Protein AF-A0A3P9JP65-F1 (afdb_monomer)

Structure (mmCIF, N/CA/C/O backbone):
data_AF-A0A3P9JP65-F1
#
_entry.id   AF-A0A3P9JP65-F1
#
loop_
_atom_site.group_PDB
_atom_site.id
_atom_site.type_symbol
_atom_site.label_atom_id
_atom_site.label_alt_id
_atom_site.label_comp_id
_atom_site.label_asym_id
_atom_site.label_entity_id
_atom_site.label_seq_id
_atom_site.pdbx_PDB_ins_code
_atom_site.Cartn_x
_atom_site.Cartn_y
_atom_site.Cartn_z
_atom_site.occupancy
_atom_site.B_iso_or_equiv
_atom_site.auth_seq_id
_atom_site.auth_comp_id
_atom_site.auth_asym_id
_atom_site.auth_atom_id
_atom_site.pdbx_PDB_model_num
ATOM 1 N N . ARG A 1 1 ? 36.326 -54.934 -27.371 1.00 38.97 1 ARG A N 1
ATOM 2 C CA . ARG A 1 1 ? 37.316 -55.258 -26.316 1.00 38.97 1 ARG A CA 1
ATOM 3 C C . ARG A 1 1 ? 37.134 -54.228 -25.213 1.00 38.97 1 ARG A C 1
ATOM 5 O O . ARG A 1 1 ? 37.548 -53.092 -25.373 1.00 38.97 1 ARG A O 1
ATOM 12 N N . THR A 1 2 ? 36.369 -54.598 -24.197 1.00 42.53 2 THR A N 1
ATOM 13 C CA . THR A 1 2 ? 36.054 -53.797 -23.012 1.00 42.53 2 THR A CA 1
ATOM 14 C C . THR A 1 2 ? 37.276 -53.750 -22.103 1.00 42.53 2 THR A C 1
ATOM 16 O O . THR A 1 2 ? 37.793 -54.800 -21.729 1.00 42.53 2 THR A O 1
ATOM 19 N N . THR A 1 3 ? 37.742 -52.560 -21.74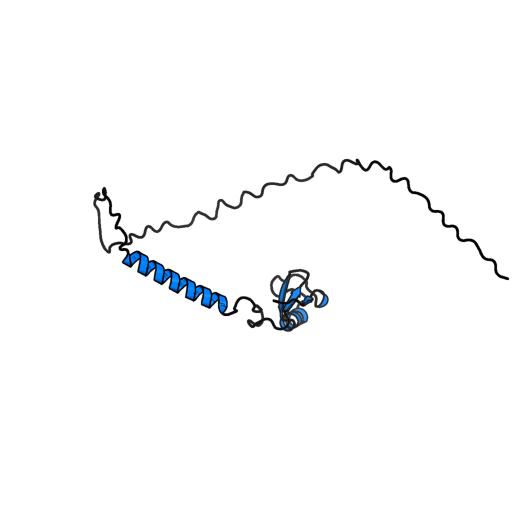4 1.00 43.41 3 THR A N 1
ATOM 20 C CA . THR A 1 3 ? 38.686 -52.385 -20.636 1.00 43.41 3 THR A CA 1
ATOM 21 C C . THR A 1 3 ? 38.039 -51.462 -19.623 1.00 43.41 3 THR A C 1
ATOM 23 O O . THR A 1 3 ? 38.105 -50.240 -19.743 1.00 43.41 3 THR A O 1
ATOM 26 N N . SER A 1 4 ? 37.358 -52.091 -18.668 1.00 50.97 4 SER A N 1
ATOM 27 C CA . SER A 1 4 ? 36.973 -51.519 -17.386 1.00 50.97 4 SER A CA 1
ATOM 28 C C . SER A 1 4 ? 38.206 -50.882 -16.752 1.00 50.97 4 SER A C 1
ATOM 30 O O . SER A 1 4 ? 39.239 -51.543 -16.643 1.00 50.97 4 SER A O 1
ATOM 32 N N . LYS A 1 5 ? 38.126 -49.604 -16.376 1.00 53.69 5 LYS A N 1
ATOM 33 C CA . LYS A 1 5 ? 39.171 -48.955 -15.586 1.00 53.69 5 LYS A CA 1
ATOM 34 C C . LYS A 1 5 ? 38.553 -48.484 -14.283 1.00 53.69 5 LYS A C 1
ATOM 36 O O . LYS A 1 5 ? 37.507 -47.845 -14.275 1.00 53.69 5 LYS A O 1
ATOM 41 N N . GLU A 1 6 ? 39.181 -48.954 -13.224 1.00 56.81 6 GLU A N 1
ATOM 42 C CA . GLU A 1 6 ? 38.676 -49.057 -11.870 1.00 56.81 6 GLU A CA 1
ATOM 43 C C . GLU A 1 6 ? 38.409 -47.689 -11.239 1.00 56.81 6 GLU A C 1
ATOM 45 O O . GLU A 1 6 ? 39.151 -46.723 -11.422 1.00 56.81 6 GLU A O 1
ATOM 50 N N . PHE A 1 7 ? 37.310 -47.659 -10.495 1.00 49.09 7 PHE A N 1
ATOM 51 C CA . PHE A 1 7 ? 36.869 -46.605 -9.601 1.00 49.09 7 PHE A CA 1
ATOM 52 C C . PHE A 1 7 ? 37.895 -46.463 -8.465 1.00 49.09 7 PHE A C 1
ATOM 54 O O . PHE A 1 7 ? 38.133 -47.415 -7.726 1.00 49.09 7 PHE A O 1
ATOM 61 N N . ARG A 1 8 ? 38.552 -45.304 -8.365 1.00 55.56 8 ARG A N 1
ATOM 62 C CA . ARG A 1 8 ? 39.432 -44.958 -7.241 1.00 55.56 8 ARG A CA 1
ATOM 63 C C . ARG A 1 8 ? 38.718 -43.888 -6.420 1.00 55.56 8 ARG A C 1
ATOM 65 O O . ARG A 1 8 ? 38.926 -42.708 -6.680 1.00 55.56 8 ARG A O 1
ATOM 72 N N . ASP A 1 9 ? 37.876 -44.310 -5.482 1.00 53.94 9 ASP A N 1
ATOM 73 C CA . ASP A 1 9 ? 37.506 -43.462 -4.348 1.00 53.94 9 ASP A CA 1
ATOM 74 C C . ASP A 1 9 ? 38.695 -43.473 -3.391 1.00 53.94 9 ASP A C 1
ATOM 76 O O . ASP A 1 9 ? 39.073 -44.507 -2.839 1.00 53.94 9 ASP A O 1
ATOM 80 N N . SER A 1 10 ? 39.359 -42.331 -3.280 1.00 59.56 10 SER A N 1
ATOM 81 C CA . SER A 1 10 ? 40.297 -42.067 -2.200 1.00 59.56 10 SER A CA 1
ATOM 82 C C . SER A 1 10 ? 39.614 -41.083 -1.264 1.00 59.56 10 SER A C 1
ATOM 84 O O . SER A 1 10 ? 39.751 -39.873 -1.450 1.00 59.56 10 SER A O 1
ATOM 86 N N . ASP A 1 11 ? 38.855 -41.617 -0.309 1.00 63.91 11 ASP A N 1
ATOM 87 C CA . ASP A 1 11 ? 38.360 -40.875 0.847 1.00 63.91 11 ASP A CA 1
ATOM 88 C C . ASP A 1 11 ? 39.575 -40.475 1.689 1.00 63.91 11 ASP A C 1
ATOM 90 O O . ASP A 1 11 ? 40.177 -41.289 2.389 1.00 63.91 11 ASP A O 1
ATOM 94 N N . VAL A 1 12 ? 40.022 -39.232 1.517 1.00 68.94 12 VAL A N 1
ATOM 95 C CA . VAL A 1 12 ? 41.057 -38.634 2.357 1.00 68.94 12 VAL A CA 1
ATOM 96 C C . VAL A 1 12 ? 40.336 -38.041 3.559 1.00 68.94 12 VAL A C 1
ATOM 98 O O . VAL A 1 12 ? 39.684 -37.005 3.428 1.00 68.94 12 VAL A O 1
ATOM 101 N N . ASP A 1 13 ? 40.434 -38.706 4.707 1.00 70.44 13 ASP A N 1
ATOM 102 C CA . ASP A 1 13 ? 40.001 -38.149 5.985 1.00 70.44 13 ASP A CA 1
ATOM 103 C C . ASP A 1 13 ? 40.779 -36.844 6.229 1.00 70.44 13 ASP A C 1
ATOM 105 O O . ASP A 1 13 ? 42.010 -36.829 6.294 1.00 70.44 13 ASP A O 1
ATOM 109 N N . LEU A 1 14 ? 40.068 -35.716 6.269 1.00 66.50 14 LEU A N 1
ATOM 110 C CA . LEU A 1 14 ? 40.649 -34.433 6.648 1.00 66.50 14 LEU A CA 1
ATOM 111 C C . LEU A 1 14 ? 40.648 -34.375 8.175 1.00 66.50 14 LEU A C 1
ATOM 113 O O . LEU A 1 14 ? 39.579 -34.280 8.774 1.00 66.50 14 LEU A O 1
ATOM 117 N N . ASP A 1 15 ? 41.825 -34.424 8.794 1.00 66.12 15 ASP A N 1
ATOM 118 C CA . ASP A 1 15 ? 41.980 -34.217 10.236 1.00 66.12 15 ASP A CA 1
ATOM 119 C C . ASP A 1 15 ? 41.573 -32.772 10.593 1.00 66.12 15 ASP A C 1
ATOM 121 O O . ASP A 1 15 ? 42.368 -31.833 10.498 1.00 66.12 15 ASP A O 1
ATOM 125 N N . VAL A 1 16 ? 40.306 -32.574 10.977 1.00 66.56 16 VAL A N 1
ATOM 126 C CA . VAL A 1 16 ? 39.761 -31.301 11.488 1.00 66.56 16 VAL A CA 1
ATOM 127 C C . VAL A 1 16 ? 39.971 -31.233 13.002 1.00 66.56 16 VAL A C 1
ATOM 129 O O . VAL A 1 16 ? 39.041 -31.025 13.771 1.00 66.56 16 VAL A O 1
ATOM 132 N N . ASP A 1 17 ? 41.224 -31.381 13.425 1.00 66.38 17 ASP A N 1
ATOM 133 C CA . ASP A 1 17 ? 41.659 -31.034 14.784 1.00 66.38 17 ASP A CA 1
ATOM 134 C C . ASP A 1 17 ? 42.406 -29.688 14.768 1.00 66.38 17 ASP A C 1
ATOM 136 O O . ASP A 1 17 ? 43.319 -29.424 15.554 1.00 66.38 17 ASP A O 1
ATOM 140 N N . GLY A 1 18 ? 42.036 -28.821 13.820 1.00 62.38 18 GLY A N 1
ATOM 141 C CA . GLY A 1 18 ? 42.444 -27.426 13.809 1.00 62.38 18 GLY A CA 1
ATOM 142 C C . GLY A 1 18 ? 41.762 -26.712 14.965 1.00 62.38 18 GLY A C 1
ATOM 143 O O . GLY A 1 18 ? 40.574 -26.431 14.900 1.00 62.38 18 GLY A O 1
ATOM 144 N N . ASP A 1 19 ? 42.516 -26.463 16.030 1.00 67.69 19 ASP A N 1
ATOM 145 C CA . ASP A 1 19 ? 42.134 -25.619 17.158 1.00 67.69 19 ASP A CA 1
ATOM 146 C C . ASP A 1 19 ? 41.587 -24.264 16.666 1.00 67.69 19 ASP A C 1
ATOM 148 O O . ASP A 1 19 ? 42.338 -23.334 16.363 1.00 67.69 19 ASP A O 1
ATOM 152 N N . ASP A 1 20 ? 40.258 -24.162 16.587 1.00 65.94 20 ASP A N 1
ATOM 153 C CA . ASP A 1 20 ? 39.504 -22.974 16.168 1.00 65.94 20 ASP A CA 1
ATOM 154 C C . ASP A 1 20 ? 39.540 -21.840 17.217 1.00 65.94 20 ASP A C 1
ATOM 156 O O . ASP A 1 20 ? 38.768 -20.879 17.143 1.00 65.94 20 ASP A O 1
ATOM 160 N N . THR A 1 21 ? 40.459 -21.886 18.188 1.00 66.94 21 THR A N 1
ATOM 161 C CA . THR A 1 21 ? 40.687 -20.805 19.163 1.00 66.94 21 THR A CA 1
ATOM 162 C C . THR A 1 21 ? 41.495 -19.653 18.551 1.00 66.94 21 THR A C 1
ATOM 164 O O . THR A 1 21 ? 42.414 -19.101 19.159 1.00 66.94 21 THR A O 1
ATOM 167 N N . LEU A 1 22 ? 41.160 -19.238 17.328 1.00 63.59 22 LEU A N 1
ATOM 168 C CA . LEU A 1 22 ? 41.633 -17.959 16.815 1.00 63.59 22 LEU A CA 1
ATOM 169 C C . LEU A 1 22 ? 40.807 -16.848 17.468 1.00 63.59 22 LEU A C 1
ATOM 171 O O . LEU A 1 22 ? 39.611 -16.693 17.223 1.00 63.59 22 LEU A O 1
ATOM 175 N N . GLU A 1 23 ? 41.466 -16.074 18.330 1.00 69.69 23 GLU A N 1
ATOM 176 C CA . GLU A 1 23 ? 40.925 -14.870 18.954 1.00 69.69 23 GLU A CA 1
ATOM 177 C C . GLU A 1 23 ? 40.524 -13.869 17.859 1.00 69.69 23 GLU A C 1
ATOM 179 O O . GLU A 1 23 ? 41.352 -13.145 17.297 1.00 69.69 23 GLU A O 1
ATOM 184 N N . TYR A 1 24 ? 39.236 -13.851 17.507 1.00 68.31 24 TYR A N 1
ATOM 185 C CA . TYR A 1 24 ? 38.706 -12.877 16.562 1.00 68.31 24 TYR A CA 1
ATOM 186 C C . TYR A 1 24 ? 38.909 -11.464 17.119 1.00 68.31 24 TYR A C 1
ATOM 188 O O . TYR A 1 24 ? 38.658 -11.193 18.292 1.00 68.31 24 TYR A O 1
ATOM 196 N N . GLY A 1 25 ? 39.408 -10.579 16.252 1.00 73.50 25 GLY A N 1
ATOM 197 C CA . GLY A 1 25 ? 39.955 -9.272 16.604 1.00 73.50 25 GLY A CA 1
ATOM 198 C C . GLY A 1 25 ? 39.080 -8.395 17.506 1.00 73.50 25 GLY A C 1
ATOM 199 O O . GLY A 1 25 ? 37.864 -8.538 17.609 1.00 73.50 25 GLY A O 1
ATOM 200 N N . LYS A 1 26 ? 39.737 -7.429 18.155 1.00 73.75 26 LYS A N 1
ATOM 201 C CA . LYS A 1 26 ? 39.123 -6.546 19.155 1.00 73.75 26 LYS A CA 1
ATOM 202 C C . LYS A 1 26 ? 37.882 -5.838 18.606 1.00 73.75 26 LYS A C 1
ATOM 204 O O . LYS A 1 26 ? 37.898 -5.312 17.495 1.00 73.75 26 LYS A O 1
ATOM 209 N N . VAL A 1 27 ? 36.846 -5.760 19.442 1.00 74.50 27 VAL A N 1
ATOM 210 C CA . VAL A 1 27 ? 35.601 -5.026 19.177 1.00 74.50 27 VAL A CA 1
ATOM 211 C C . VAL A 1 27 ? 35.930 -3.601 18.722 1.00 74.50 27 VAL A C 1
ATOM 213 O O . VAL A 1 27 ? 36.451 -2.798 19.494 1.00 74.50 27 VAL A O 1
ATOM 216 N N . GLN A 1 28 ? 35.638 -3.283 17.460 1.00 68.94 28 GLN A N 1
ATOM 217 C CA . GLN A 1 28 ? 36.018 -1.997 16.861 1.00 68.94 28 GLN A CA 1
ATOM 218 C C . GLN A 1 28 ? 35.094 -0.835 17.257 1.00 68.94 28 GLN A C 1
ATOM 220 O O . GLN A 1 28 ? 35.458 0.319 17.043 1.00 68.94 28 GLN A O 1
ATOM 225 N N . TYR A 1 29 ? 33.932 -1.103 17.865 1.00 56.53 29 TYR A N 1
ATOM 226 C CA . TYR A 1 29 ? 32.967 -0.062 18.224 1.00 56.53 29 TYR A CA 1
ATOM 227 C C . TYR A 1 29 ? 32.265 -0.375 19.553 1.00 56.53 29 TYR A C 1
ATOM 229 O O . TYR A 1 29 ? 31.577 -1.392 19.651 1.00 56.53 29 TYR A O 1
ATOM 237 N N . PRO A 1 30 ? 32.376 0.491 20.576 1.00 61.25 30 PRO A N 1
ATOM 238 C CA . PRO A 1 30 ? 31.518 0.410 21.750 1.00 61.25 30 PRO A CA 1
ATOM 239 C C . PRO A 1 30 ? 30.067 0.669 21.333 1.00 61.25 30 PRO A C 1
ATOM 241 O O . PRO A 1 30 ? 29.791 1.640 20.622 1.00 61.25 30 PRO A O 1
ATOM 244 N N . LEU A 1 31 ? 29.131 -0.164 21.797 1.00 61.59 31 LEU A N 1
ATOM 245 C CA . LEU A 1 31 ? 27.700 0.127 21.715 1.00 61.59 31 LEU A CA 1
ATOM 246 C C . LEU A 1 31 ? 27.422 1.391 22.540 1.00 61.59 31 LEU A C 1
ATOM 248 O O . LEU A 1 31 ? 27.232 1.335 23.750 1.00 61.59 31 LEU A O 1
ATOM 252 N N . GLN A 1 32 ? 27.445 2.552 21.887 1.00 57.34 32 GLN A N 1
ATOM 253 C CA . GLN A 1 32 ? 27.012 3.800 22.495 1.00 57.34 32 GLN A CA 1
ATOM 254 C C . GLN A 1 32 ? 25.503 3.727 22.722 1.00 57.34 32 GLN A C 1
ATOM 256 O O . GLN A 1 32 ? 24.708 3.756 21.779 1.00 57.34 32 GLN A O 1
ATOM 261 N N . GLU A 1 33 ? 25.129 3.630 23.994 1.00 54.78 33 GLU A N 1
ATOM 262 C CA . GLU A 1 33 ? 23.771 3.780 24.497 1.00 54.78 33 GLU A CA 1
ATOM 263 C C . GLU A 1 33 ? 23.108 5.010 23.859 1.00 54.78 33 GLU A C 1
ATOM 265 O O . GLU A 1 33 ? 23.433 6.163 24.158 1.00 54.78 33 GLU A O 1
ATOM 270 N N . LYS A 1 34 ? 22.139 4.787 22.967 1.00 45.62 34 LYS A N 1
ATOM 271 C CA . LYS A 1 34 ? 21.280 5.852 22.436 1.00 45.62 34 LYS A CA 1
ATOM 272 C C . LYS A 1 34 ? 20.246 6.269 23.488 1.00 45.62 34 LYS A C 1
ATOM 274 O O . LYS A 1 34 ? 19.050 6.163 23.266 1.00 45.62 34 LYS A O 1
ATOM 279 N N . HIS A 1 35 ? 20.702 6.798 24.620 1.00 53.75 35 HIS A N 1
ATOM 280 C CA . HIS A 1 35 ? 19.870 7.475 25.620 1.00 53.75 35 HIS A CA 1
ATOM 281 C C . HIS A 1 35 ? 20.203 8.973 25.658 1.00 53.75 35 HIS A C 1
ATOM 283 O O . HIS A 1 35 ? 20.583 9.542 26.678 1.00 53.75 35 HIS A O 1
ATOM 289 N N . LYS A 1 36 ? 20.069 9.662 24.516 1.00 49.19 36 LYS A N 1
ATOM 290 C CA . LYS A 1 36 ? 20.170 11.135 24.485 1.00 49.19 36 LYS A CA 1
ATOM 291 C C . LYS A 1 36 ? 19.225 11.818 23.499 1.00 49.19 36 LYS A C 1
ATOM 293 O O . LYS A 1 36 ? 19.519 12.905 23.010 1.00 49.19 36 LYS A O 1
ATOM 298 N N . GLN A 1 37 ? 18.059 11.224 23.246 1.00 48.09 37 GLN A N 1
ATOM 299 C CA . GLN A 1 37 ? 17.013 11.861 22.443 1.00 48.09 37 GLN A CA 1
ATOM 300 C C . GLN A 1 37 ? 15.622 11.758 23.079 1.00 48.09 37 GLN A C 1
ATOM 302 O O . GLN A 1 37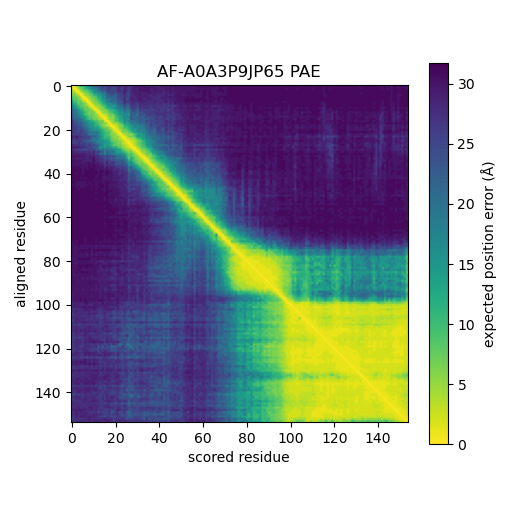 ? 14.628 11.609 22.389 1.00 48.09 37 GLN A O 1
ATOM 307 N N . GLU A 1 38 ? 15.530 11.904 24.404 1.00 48.97 38 GLU A N 1
ATOM 308 C CA . GLU A 1 38 ? 14.227 12.006 25.085 1.00 48.97 38 GLU A CA 1
ATOM 309 C C . GLU A 1 38 ? 14.200 13.062 26.205 1.00 48.97 38 GLU A C 1
ATOM 311 O O . GLU A 1 38 ? 13.535 12.923 27.224 1.00 48.97 38 GLU A O 1
ATOM 316 N N . LYS A 1 39 ? 14.937 14.169 26.035 1.00 45.09 39 LYS A N 1
ATOM 317 C CA . LYS A 1 39 ? 14.883 15.315 26.971 1.00 45.09 39 LYS A CA 1
ATOM 318 C C . LYS A 1 39 ? 14.621 16.684 26.329 1.00 45.09 39 LYS A C 1
ATOM 320 O O . LYS A 1 39 ? 14.793 17.700 26.988 1.00 45.09 39 LYS A O 1
ATOM 325 N N . ARG A 1 40 ? 14.157 16.752 25.072 1.00 45.50 40 ARG A N 1
ATOM 326 C CA . ARG A 1 40 ? 13.816 18.036 24.403 1.00 45.50 40 ARG A CA 1
ATOM 327 C C . ARG A 1 40 ? 12.499 18.042 23.606 1.00 45.50 40 ARG A C 1
ATOM 329 O O . ARG A 1 40 ? 12.341 18.844 22.695 1.00 45.50 40 ARG A O 1
ATOM 336 N N . ARG A 1 41 ? 11.524 17.196 23.964 1.00 48.47 41 ARG A N 1
ATOM 337 C CA . ARG A 1 41 ? 10.113 17.324 23.514 1.00 48.47 41 ARG A CA 1
ATOM 338 C C . ARG A 1 41 ? 9.109 17.369 24.676 1.00 48.47 41 ARG A C 1
ATOM 340 O O . ARG A 1 41 ? 7.960 16.984 24.521 1.00 48.47 41 ARG A O 1
ATOM 347 N N . LYS A 1 42 ? 9.531 17.861 25.846 1.00 52.31 42 LYS A N 1
ATOM 348 C CA . LYS A 1 42 ? 8.638 18.193 26.975 1.00 52.31 42 LYS A CA 1
ATOM 349 C C . LYS A 1 42 ? 8.861 19.623 27.464 1.00 52.31 42 LYS A C 1
ATOM 351 O O . LYS A 1 42 ? 8.958 19.882 28.654 1.00 52.31 42 LYS A O 1
ATOM 356 N N . GLN A 1 43 ? 8.975 20.556 26.527 1.00 54.47 43 GLN A N 1
ATOM 357 C CA . GLN A 1 43 ? 9.037 21.978 26.844 1.00 54.47 43 GLN A CA 1
ATOM 358 C C . GLN A 1 43 ? 8.244 22.753 25.794 1.00 54.47 43 GLN A C 1
ATOM 360 O O . GLN A 1 43 ? 8.803 23.460 24.970 1.00 54.47 43 GLN A O 1
ATOM 365 N N . ASN A 1 44 ? 6.941 22.467 25.748 1.00 49.66 44 ASN A N 1
ATOM 366 C CA . ASN A 1 44 ? 5.901 23.394 25.292 1.00 49.66 44 ASN A CA 1
ATOM 367 C C . ASN A 1 44 ? 4.504 22.806 25.539 1.00 49.66 44 ASN A C 1
ATOM 369 O O . ASN A 1 44 ? 3.666 22.743 24.647 1.00 49.66 44 ASN A O 1
ATOM 373 N N . MET A 1 45 ? 4.240 22.375 26.774 1.00 39.50 45 MET A N 1
ATOM 374 C CA . MET A 1 45 ? 2.866 22.414 27.259 1.00 39.50 45 MET A CA 1
ATOM 375 C C . MET A 1 45 ? 2.780 23.654 28.133 1.00 39.50 45 MET A C 1
ATOM 377 O O . MET A 1 45 ? 3.225 23.660 29.276 1.00 39.50 45 MET A O 1
ATOM 381 N N . VAL A 1 46 ? 2.311 24.739 27.527 1.00 52.34 46 VAL A N 1
ATOM 382 C CA . VAL A 1 46 ? 1.839 25.916 28.251 1.00 52.34 46 VAL A CA 1
ATOM 383 C C . VAL A 1 46 ? 0.802 25.411 29.251 1.00 52.34 46 VAL A C 1
ATOM 385 O O . VAL A 1 46 ? -0.233 24.881 28.850 1.00 52.34 46 VAL A O 1
ATOM 388 N N . SER A 1 47 ? 1.107 25.504 30.543 1.00 48.25 47 SER A N 1
ATOM 389 C CA . SER A 1 47 ? 0.139 25.240 31.603 1.00 48.25 47 SER A CA 1
ATOM 390 C C . SER A 1 47 ? -0.950 26.301 31.512 1.00 48.25 47 SER A C 1
ATOM 392 O O . SER A 1 47 ? -0.800 27.410 32.018 1.00 48.25 47 SER A O 1
ATOM 394 N N . PHE A 1 48 ? -2.039 25.977 30.824 1.00 43.62 48 PHE A N 1
ATOM 395 C CA . PHE A 1 48 ? -3.254 26.769 30.874 1.00 43.62 48 PHE A CA 1
ATOM 396 C C . PHE A 1 48 ? -3.970 26.397 32.172 1.00 43.62 48 PHE A C 1
ATOM 398 O O . PHE A 1 48 ? -4.678 25.395 32.244 1.00 43.62 48 PHE A O 1
ATOM 405 N N . ASN A 1 49 ? -3.752 27.179 33.228 1.00 50.66 49 ASN A N 1
ATOM 406 C CA . ASN A 1 49 ? -4.603 27.095 34.408 1.00 50.66 49 ASN A CA 1
ATOM 407 C C . ASN A 1 49 ? -5.953 27.721 34.043 1.00 50.66 49 ASN A C 1
ATOM 409 O O . ASN A 1 49 ? -6.131 28.935 34.121 1.00 50.66 49 ASN A O 1
ATOM 413 N N . VAL A 1 50 ? -6.892 26.890 33.592 1.00 50.75 50 VAL A N 1
ATOM 414 C CA . VAL A 1 50 ? -8.295 27.281 33.453 1.00 50.75 50 VAL A CA 1
ATOM 415 C C . VAL A 1 50 ? -8.928 27.252 34.840 1.00 50.75 50 VAL A C 1
ATOM 417 O O . VAL A 1 50 ? -9.055 26.197 35.457 1.00 50.75 50 VAL A O 1
ATOM 420 N N . CYS A 1 51 ? -9.344 28.420 35.325 1.00 44.31 51 CYS A N 1
ATOM 421 C CA . CYS A 1 51 ? -10.271 28.521 36.444 1.00 44.31 51 CYS A CA 1
ATOM 422 C C . CYS A 1 51 ? -11.639 28.030 35.955 1.00 44.31 51 CYS A C 1
ATOM 424 O O . CYS A 1 51 ? -12.318 28.728 35.203 1.00 44.31 51 CYS A O 1
ATOM 426 N N . LEU A 1 52 ? -12.021 26.805 36.315 1.00 59.00 52 LEU A N 1
ATOM 427 C CA . LEU A 1 52 ? -13.207 26.157 35.745 1.00 59.00 52 LEU A CA 1
ATOM 428 C C . LEU A 1 52 ? -14.529 26.635 36.373 1.00 59.00 52 LEU A C 1
ATOM 430 O O . LEU A 1 52 ? -15.582 26.097 36.048 1.00 59.00 52 LEU A O 1
ATOM 434 N N . THR A 1 53 ? -14.498 27.613 37.285 1.00 57.62 53 THR A N 1
ATOM 435 C CA . THR A 1 53 ? -15.657 27.896 38.141 1.00 57.62 53 THR A CA 1
ATOM 436 C C . THR A 1 53 ? -15.866 29.370 38.506 1.00 57.62 53 THR A C 1
ATOM 438 O O . THR A 1 53 ? -16.188 29.611 39.659 1.00 57.62 53 THR A O 1
ATOM 441 N N . HIS A 1 54 ? -15.721 30.357 37.605 1.00 43.69 54 HIS A N 1
ATOM 442 C CA . HIS A 1 54 ? -16.640 31.529 37.520 1.00 43.69 54 HIS A CA 1
ATOM 443 C C . HIS A 1 54 ? -16.103 32.729 36.713 1.00 43.69 54 HIS A C 1
ATOM 445 O O . HIS A 1 54 ? -14.909 33.008 36.649 1.00 43.69 54 HIS A O 1
ATOM 451 N N . THR A 1 55 ? -17.059 33.485 36.167 1.00 54.84 55 THR A N 1
ATOM 452 C CA . THR A 1 55 ? -16.956 34.652 35.276 1.00 54.84 55 THR A CA 1
ATOM 453 C C . THR A 1 55 ? -16.475 35.965 35.916 1.00 54.84 55 THR A C 1
ATOM 455 O O . THR A 1 55 ? -16.361 36.952 35.200 1.00 54.84 55 THR A O 1
ATOM 458 N N . ALA A 1 56 ? -16.169 36.023 37.216 1.00 45.78 56 ALA A N 1
ATOM 459 C CA . ALA A 1 56 ? -15.459 37.153 37.830 1.00 45.78 56 ALA A CA 1
ATOM 460 C C . ALA A 1 56 ? -15.027 36.812 39.263 1.00 45.78 56 ALA A C 1
ATOM 462 O O . ALA A 1 56 ? -15.875 36.506 40.096 1.00 45.78 56 ALA A O 1
ATOM 463 N N . CYS A 1 57 ? -13.737 36.933 39.581 1.00 42.56 57 CYS A N 1
ATOM 464 C CA . CYS A 1 57 ? -13.309 37.225 40.949 1.00 42.56 57 CYS A CA 1
ATOM 465 C C . CYS A 1 57 ? -11.932 37.899 40.917 1.00 42.56 57 CYS A C 1
ATOM 467 O O . CYS A 1 57 ? -10.910 37.259 40.674 1.00 42.56 57 CYS A O 1
ATOM 469 N N . PHE A 1 58 ? -11.928 39.218 41.099 1.00 43.88 58 PHE A N 1
ATOM 470 C CA . PHE A 1 58 ? -10.725 40.006 41.339 1.00 43.88 58 PHE A CA 1
ATOM 471 C C . PHE A 1 58 ? -10.424 39.961 42.841 1.00 43.88 58 PHE A C 1
ATOM 473 O O . PHE A 1 58 ? -11.243 40.413 43.632 1.00 43.88 58 PHE A O 1
ATOM 480 N N . SER A 1 59 ? -9.239 39.441 43.177 1.00 53.34 59 SER A N 1
ATOM 481 C CA . SER A 1 59 ? -8.472 39.678 44.410 1.00 53.34 59 SER A CA 1
ATOM 482 C C . SER A 1 59 ? -9.155 39.366 45.752 1.00 53.34 59 SER A C 1
ATOM 484 O O . SER A 1 59 ? -10.003 40.134 46.179 1.00 53.34 59 SER A O 1
ATOM 486 N N . LEU A 1 60 ? -8.682 38.344 46.486 1.00 38.38 60 LEU A N 1
ATOM 487 C CA . LEU A 1 60 ? -8.330 38.403 47.929 1.00 38.38 60 LEU A CA 1
ATOM 488 C C . LEU A 1 60 ? -7.921 37.010 48.479 1.00 38.38 60 LEU A C 1
ATOM 490 O O . LEU A 1 60 ? -8.308 35.982 47.921 1.00 38.38 60 LEU A O 1
ATOM 494 N N . PRO A 1 61 ? -7.122 36.955 49.566 1.00 52.53 61 PRO A N 1
ATOM 495 C CA . PRO A 1 61 ? -6.477 35.749 50.072 1.00 52.53 61 PRO A CA 1
ATOM 496 C C . PRO A 1 61 ? -7.392 35.009 51.059 1.00 52.53 61 PRO A C 1
ATOM 498 O O . PRO A 1 61 ? -7.184 35.055 52.266 1.00 52.53 61 PRO A O 1
ATOM 501 N N . VAL A 1 62 ? -8.424 34.325 50.565 1.00 48.12 62 VAL A N 1
ATOM 502 C CA . VAL A 1 62 ? -9.233 33.386 51.365 1.00 48.12 62 VAL A CA 1
ATOM 503 C C . VAL A 1 62 ? -9.532 32.160 50.516 1.00 48.12 62 VAL A C 1
ATOM 505 O O . VAL A 1 62 ? -10.537 32.074 49.823 1.00 48.12 62 VAL A O 1
ATOM 508 N N . CYS A 1 63 ? -8.643 31.180 50.562 1.00 40.66 63 CYS A N 1
ATOM 509 C CA . CYS A 1 63 ? -9.004 29.801 50.241 1.00 40.66 63 CYS A CA 1
ATOM 510 C C . CYS A 1 63 ? -8.114 28.834 51.026 1.00 40.66 63 CYS A C 1
ATOM 512 O O . CYS A 1 63 ? -7.543 27.886 50.500 1.00 40.66 63 CYS A O 1
ATOM 514 N N . ALA A 1 64 ? -8.024 29.080 52.334 1.00 51.66 64 ALA A N 1
ATOM 515 C CA . ALA A 1 64 ? -7.669 28.063 53.310 1.00 51.66 64 ALA A CA 1
ATOM 516 C C . ALA A 1 64 ? -8.967 27.467 53.874 1.00 51.66 64 ALA A C 1
ATOM 518 O O . ALA A 1 64 ? -9.495 27.964 54.862 1.00 51.66 64 ALA A O 1
ATOM 519 N N . SER A 1 65 ? -9.520 26.462 53.189 1.00 49.25 65 SER A N 1
ATOM 520 C CA . SER A 1 65 ? -10.284 25.325 53.745 1.00 49.25 65 SER A CA 1
ATOM 521 C C . SER A 1 65 ? -11.181 24.700 52.669 1.00 49.25 65 SER A C 1
ATOM 523 O O . SER A 1 65 ? -12.103 25.321 52.163 1.00 49.25 65 SER A O 1
ATOM 525 N N . VAL A 1 66 ? -10.849 23.458 52.309 1.00 57.75 66 VAL A N 1
ATOM 526 C CA . VAL A 1 66 ? -11.731 22.401 51.782 1.00 57.75 66 VAL A CA 1
ATOM 527 C C . VAL A 1 66 ? -12.954 22.863 50.972 1.00 57.75 66 VAL A C 1
ATOM 529 O O . VAL A 1 66 ? -14.029 23.091 51.514 1.00 57.75 66 VAL A O 1
ATOM 532 N N . CYS A 1 67 ? -12.850 22.786 49.647 1.00 39.56 67 CYS A N 1
ATOM 533 C CA . CYS A 1 67 ? -13.990 22.416 48.809 1.00 39.56 67 CYS A CA 1
ATOM 534 C C . CYS A 1 67 ? -13.699 21.080 48.115 1.00 39.56 67 CYS A C 1
ATOM 536 O O . CYS A 1 67 ? -13.636 20.970 46.896 1.00 39.56 67 CYS A O 1
ATOM 538 N N . VAL A 1 68 ? -13.526 20.023 48.917 1.00 52.94 68 VAL A N 1
ATOM 539 C CA . VAL A 1 68 ? -13.808 18.672 48.422 1.00 52.94 68 VAL A CA 1
ATOM 540 C C . VAL A 1 68 ? -15.325 18.559 48.351 1.00 52.94 68 VAL A C 1
ATOM 542 O O . VAL A 1 68 ? -15.985 18.144 49.302 1.00 52.94 68 VAL A O 1
ATOM 545 N N . SER A 1 69 ? -15.897 18.982 47.228 1.00 44.81 69 SER A N 1
ATOM 546 C CA . SER A 1 69 ? -17.238 18.555 46.859 1.00 44.81 69 SER A CA 1
ATOM 547 C C . SER A 1 69 ? -17.157 17.046 46.653 1.00 44.81 69 SER A C 1
ATOM 549 O O . SER A 1 69 ? -16.516 16.589 45.708 1.00 44.81 69 SER A O 1
ATOM 551 N N . ARG A 1 70 ? -17.770 16.257 47.547 1.00 49.19 70 ARG A N 1
ATOM 552 C CA . ARG A 1 70 ? -18.132 14.874 47.215 1.00 49.19 70 ARG A CA 1
ATOM 553 C C . ARG A 1 70 ? -18.891 14.958 45.890 1.00 49.19 70 ARG A C 1
ATOM 555 O O . ARG A 1 70 ? -19.924 15.634 45.877 1.00 49.19 70 ARG A O 1
ATOM 562 N N . PRO A 1 71 ? -18.390 14.378 44.785 1.00 50.69 71 PRO A N 1
ATOM 563 C CA . PRO A 1 71 ? -19.184 14.347 43.574 1.00 50.69 71 PRO A CA 1
ATOM 564 C C . PRO A 1 71 ? -20.472 13.625 43.956 1.00 50.69 71 PRO A C 1
ATOM 566 O O . PRO A 1 71 ? -20.425 12.560 44.574 1.00 50.69 71 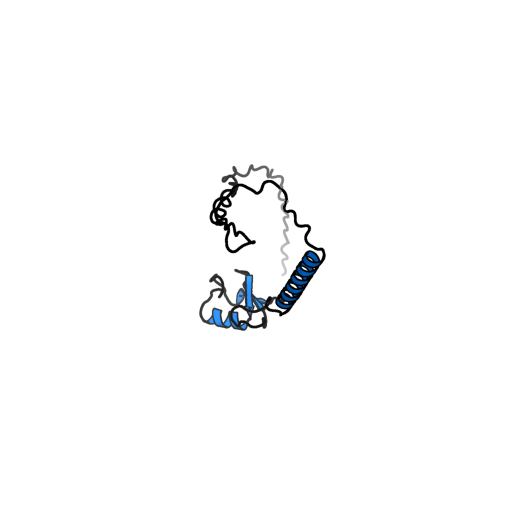PRO A O 1
ATOM 569 N N . SER A 1 72 ? -21.616 14.261 43.705 1.00 51.31 72 SER A N 1
ATOM 570 C CA . SER A 1 72 ? -22.892 13.581 43.873 1.00 51.31 72 SER A CA 1
ATOM 571 C C . SER A 1 72 ? -22.806 12.269 43.094 1.00 51.31 72 SER A C 1
ATOM 573 O O . SER A 1 72 ? -22.251 12.249 41.994 1.00 51.31 72 SER A O 1
ATOM 575 N N . GLU A 1 73 ? -23.304 11.174 43.668 1.00 59.09 73 GLU A N 1
ATOM 576 C CA . GLU A 1 73 ? -23.308 9.851 43.020 1.00 59.09 73 GLU A CA 1
ATOM 577 C C . GLU A 1 73 ? -23.911 9.944 41.602 1.00 59.09 73 GLU A C 1
ATOM 579 O O . GLU A 1 73 ? -23.509 9.245 40.686 1.00 59.09 73 GLU A O 1
ATOM 584 N N . ASP A 1 74 ? -24.801 10.910 41.376 1.00 59.75 74 ASP A N 1
ATOM 585 C CA . ASP A 1 74 ? -25.390 11.219 40.076 1.00 59.75 74 ASP A CA 1
ATOM 586 C C . ASP A 1 74 ? -24.398 11.842 39.065 1.00 59.75 74 ASP A C 1
ATOM 588 O O . ASP A 1 74 ? -24.419 11.521 37.878 1.00 59.75 74 ASP A O 1
ATOM 592 N N . SER A 1 75 ? -23.454 12.677 39.523 1.00 72.38 75 SER A N 1
ATOM 593 C CA . SER A 1 75 ? -22.375 13.238 38.684 1.00 72.38 75 SER A CA 1
ATOM 594 C C . SER A 1 75 ? -21.376 12.165 38.248 1.00 72.38 75 SER A C 1
ATOM 596 O O . SER A 1 75 ? -20.841 12.203 37.136 1.00 72.38 75 SER A O 1
ATOM 598 N N . THR A 1 76 ? -21.097 11.190 39.118 1.00 78.25 76 THR A N 1
ATOM 599 C CA . THR A 1 76 ? -20.232 10.060 38.758 1.00 78.25 76 THR A CA 1
ATOM 600 C C . THR A 1 76 ? -20.954 9.101 37.815 1.00 78.25 76 THR A C 1
ATOM 602 O O . THR A 1 76 ? -20.334 8.640 36.864 1.00 78.25 76 THR A O 1
ATOM 605 N N . LEU A 1 77 ? -22.259 8.867 37.992 1.00 77.69 77 LEU A N 1
ATOM 606 C CA . LEU A 1 77 ? -23.073 8.050 37.083 1.00 77.69 77 LEU A CA 1
ATOM 607 C C . LEU A 1 77 ? -23.211 8.683 35.690 1.00 77.69 77 LEU A C 1
ATOM 609 O O . LEU A 1 77 ? -22.936 8.020 34.689 1.00 77.69 77 LEU A O 1
ATOM 613 N N . THR A 1 78 ? -23.528 9.978 35.611 1.00 84.00 78 THR A N 1
ATOM 614 C CA . THR A 1 78 ? -23.616 10.705 34.328 1.00 84.00 78 THR A CA 1
ATOM 615 C C . THR A 1 78 ? -22.281 10.757 33.587 1.00 84.00 78 THR A C 1
ATOM 617 O O . THR A 1 78 ? -22.249 10.593 32.365 1.00 84.00 78 THR A O 1
ATOM 620 N N . THR A 1 79 ? -21.159 10.928 34.293 1.00 90.88 79 THR A N 1
ATOM 621 C CA . THR A 1 79 ? -19.829 10.851 33.661 1.00 90.88 79 THR A CA 1
ATOM 622 C C . THR A 1 79 ? -19.492 9.432 33.200 1.00 90.88 79 THR A C 1
ATOM 624 O O . THR A 1 79 ? -18.952 9.266 32.102 1.00 90.88 79 THR A O 1
ATOM 627 N N . LEU A 1 80 ? -19.858 8.404 33.972 1.00 92.69 80 LEU A N 1
ATOM 628 C CA . LEU A 1 80 ? -19.667 7.002 33.592 1.00 92.69 80 LEU A CA 1
ATOM 629 C C . LEU A 1 80 ? -20.457 6.651 32.321 1.00 92.69 80 LEU A C 1
ATOM 631 O O . LEU A 1 80 ? -19.925 6.004 31.416 1.00 92.69 80 LEU A O 1
ATOM 635 N N . ASP A 1 81 ? -21.707 7.097 32.225 1.00 91.56 81 ASP A N 1
ATOM 636 C CA . ASP A 1 81 ? -22.558 6.834 31.065 1.00 91.56 81 ASP A CA 1
ATOM 637 C C . ASP A 1 81 ? -22.094 7.591 29.819 1.00 91.56 81 ASP A C 1
ATOM 639 O O . ASP A 1 81 ? -22.062 7.011 28.728 1.00 91.56 81 ASP A O 1
ATOM 643 N N . ALA A 1 82 ? -21.626 8.833 29.974 1.00 93.50 82 ALA A N 1
ATOM 644 C CA . ALA A 1 82 ? -20.999 9.586 28.890 1.00 93.50 82 ALA A CA 1
ATOM 645 C C . ALA A 1 82 ? -19.732 8.887 28.361 1.00 93.50 82 ALA A C 1
ATOM 647 O O . ALA A 1 82 ? -19.538 8.774 27.146 1.00 93.50 82 ALA A O 1
ATOM 648 N N . LEU A 1 83 ? -18.890 8.360 29.257 1.00 94.62 83 LEU A N 1
ATOM 649 C CA . LEU A 1 83 ? -17.696 7.592 28.893 1.00 94.62 83 LEU A CA 1
ATOM 650 C C . LEU A 1 83 ? -18.065 6.279 28.190 1.00 94.62 83 LEU A C 1
ATOM 652 O O . LEU A 1 83 ? -17.511 5.975 27.134 1.00 94.62 83 LEU A O 1
ATOM 656 N N . LYS A 1 84 ? -19.046 5.531 28.709 1.00 94.88 84 LYS A N 1
ATOM 657 C CA . LYS A 1 84 ? -19.561 4.304 28.074 1.00 94.88 84 LYS A CA 1
ATOM 658 C C . LYS A 1 84 ? -20.159 4.565 26.690 1.00 94.88 84 LYS A C 1
ATOM 660 O O . LYS A 1 84 ? -20.027 3.721 25.807 1.00 94.88 84 LYS A O 1
ATOM 665 N N . ALA A 1 85 ? -20.844 5.690 26.488 1.00 94.94 85 ALA A N 1
ATOM 666 C CA . ALA A 1 85 ? -21.367 6.078 25.178 1.00 94.94 85 ALA A CA 1
ATOM 667 C C . ALA A 1 85 ? -20.224 6.387 24.197 1.00 94.94 85 ALA A C 1
ATOM 669 O O . ALA A 1 85 ? -20.199 5.852 23.090 1.00 94.94 85 ALA A O 1
ATOM 670 N N . ARG A 1 86 ? -19.218 7.148 24.644 1.00 94.38 86 ARG A N 1
ATOM 671 C CA . ARG A 1 86 ? -18.015 7.459 23.858 1.00 94.38 86 ARG A CA 1
ATOM 672 C C . ARG A 1 86 ? -17.242 6.199 23.457 1.00 94.38 86 ARG A C 1
ATOM 674 O O . ARG A 1 86 ? -16.796 6.104 22.318 1.00 94.38 86 ARG A O 1
ATOM 681 N N . ILE A 1 87 ? -17.097 5.238 24.372 1.00 94.38 87 ILE A N 1
ATOM 682 C CA . ILE A 1 87 ? -16.448 3.946 24.102 1.00 94.38 87 ILE A CA 1
ATOM 683 C C . ILE A 1 87 ? -17.221 3.186 23.021 1.00 94.38 87 ILE A C 1
ATOM 685 O O . ILE A 1 87 ? -16.620 2.803 22.021 1.00 94.38 87 ILE A O 1
ATOM 689 N N . ARG A 1 88 ? -18.549 3.058 23.154 1.00 93.94 88 ARG A N 1
ATOM 690 C CA . ARG A 1 88 ? -19.399 2.396 22.147 1.00 93.94 88 ARG A CA 1
ATOM 691 C C . ARG A 1 88 ? -19.284 3.046 20.766 1.00 93.94 88 ARG A C 1
ATOM 693 O O . ARG A 1 88 ? -19.208 2.344 19.759 1.00 93.94 88 ARG A O 1
ATOM 700 N N . ASP A 1 89 ? -19.226 4.373 20.701 1.00 88.06 89 ASP A N 1
ATOM 701 C CA . ASP A 1 89 ? -19.037 5.092 19.439 1.00 88.06 89 ASP A CA 1
ATOM 702 C C . ASP A 1 89 ? -17.650 4.856 18.830 1.00 88.06 89 ASP A C 1
ATOM 704 O O . ASP A 1 89 ? -17.544 4.650 17.618 1.00 88.06 89 ASP A O 1
ATOM 708 N N . LEU A 1 90 ? -16.592 4.843 19.647 1.00 86.81 90 LEU A N 1
ATOM 709 C CA . LEU A 1 90 ? -15.227 4.547 19.202 1.00 86.81 90 LEU A CA 1
ATOM 710 C C . LEU A 1 90 ? -15.085 3.096 18.728 1.00 86.81 90 LEU A C 1
ATOM 712 O O . LEU A 1 90 ? -14.496 2.857 17.677 1.00 86.81 90 LEU A O 1
ATOM 716 N N . GLU A 1 91 ? -15.677 2.132 19.431 1.00 87.81 91 GLU A N 1
ATOM 717 C CA . GLU A 1 91 ? -15.742 0.727 19.010 1.00 87.81 91 GLU A CA 1
ATOM 718 C C . GLU A 1 91 ? -16.511 0.576 17.691 1.00 87.81 91 GLU A C 1
ATOM 720 O O . GLU A 1 91 ? -16.091 -0.166 16.795 1.00 87.81 91 GLU A O 1
ATOM 725 N N . LYS A 1 92 ? -17.601 1.336 17.517 1.00 83.81 92 LYS A N 1
ATOM 726 C CA . LYS A 1 92 ? -18.364 1.401 16.264 1.00 83.81 92 LYS A CA 1
ATOM 727 C C . LYS A 1 92 ? -17.555 2.033 15.129 1.00 83.81 92 LYS A C 1
ATOM 729 O O . LYS A 1 92 ? -17.685 1.621 13.983 1.00 83.81 92 LYS A O 1
ATOM 734 N N . GLN A 1 93 ? -16.726 3.034 15.412 1.00 75.69 93 GLN A N 1
ATOM 735 C CA . GLN A 1 93 ? -15.806 3.610 14.424 1.00 75.69 93 GLN A CA 1
ATOM 736 C C . GLN A 1 93 ? -14.707 2.620 14.047 1.00 75.69 93 GLN A C 1
ATOM 738 O O . GLN A 1 93 ? -14.426 2.437 12.866 1.00 75.69 93 GLN A O 1
ATOM 743 N N . LEU A 1 94 ? -14.158 1.914 15.033 1.00 74.25 94 LEU A N 1
ATOM 744 C CA . LEU A 1 94 ? -13.169 0.873 14.808 1.00 74.25 94 LEU A CA 1
ATOM 745 C C . LEU A 1 94 ? -13.745 -0.257 13.948 1.00 74.25 94 LEU A C 1
ATOM 747 O O . LEU A 1 94 ? -13.041 -0.768 13.081 1.00 74.25 94 LEU A O 1
ATOM 751 N N . SER A 1 95 ? -14.974 -0.703 14.203 1.00 69.62 95 SER A N 1
ATOM 752 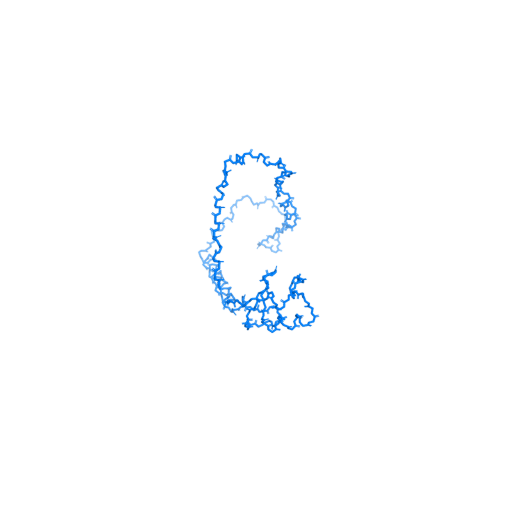C CA . SER A 1 95 ? -15.591 -1.854 13.518 1.00 69.62 95 SER A CA 1
ATOM 753 C C . SER A 1 95 ? -16.026 -1.572 12.076 1.00 69.62 95 SER A C 1
ATOM 755 O O . SER A 1 95 ? -16.234 -2.515 11.320 1.00 69.62 95 SER A O 1
ATOM 757 N N . LYS A 1 96 ? -16.069 -0.307 11.638 1.00 68.06 96 LYS A N 1
ATOM 758 C CA . LYS A 1 96 ? -16.462 0.098 10.270 1.00 68.06 96 LYS A CA 1
ATOM 759 C C . LYS A 1 96 ? -15.459 -0.251 9.154 1.00 68.06 96 LYS A C 1
ATOM 761 O O . LY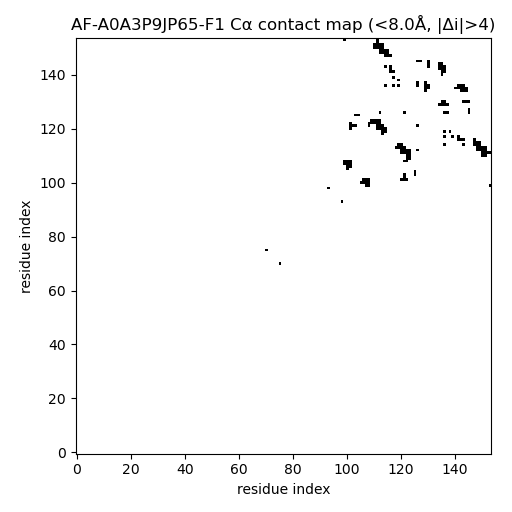S A 1 96 ? -15.637 0.192 8.026 1.00 68.06 96 LYS A O 1
ATOM 766 N N . GLY A 1 97 ? -14.431 -1.057 9.425 1.00 62.69 97 GLY A N 1
ATOM 767 C CA . GLY A 1 97 ? -13.637 -1.697 8.366 1.00 62.69 97 GLY A CA 1
ATOM 768 C C . GLY A 1 97 ? -12.601 -0.808 7.671 1.00 62.69 97 GLY A C 1
ATOM 769 O O . GLY A 1 97 ? -12.037 -1.212 6.660 1.00 62.69 97 GLY A O 1
ATOM 770 N N . ASP A 1 98 ? -12.284 0.371 8.216 1.00 67.75 98 ASP A N 1
ATOM 771 C CA . ASP A 1 98 ? -11.312 1.299 7.608 1.00 67.75 98 ASP A CA 1
ATOM 772 C C . ASP A 1 98 ? -9.840 0.890 7.795 1.00 67.75 98 ASP A C 1
ATOM 774 O O . ASP A 1 98 ? -8.916 1.604 7.425 1.00 67.75 98 ASP A O 1
ATOM 778 N N . ARG A 1 99 ? -9.604 -0.280 8.393 1.00 74.19 99 ARG A N 1
ATOM 779 C CA . ARG A 1 99 ? -8.266 -0.736 8.789 1.00 74.19 99 ARG A CA 1
ATOM 780 C C . ARG A 1 99 ? -7.514 -1.441 7.660 1.00 74.19 99 ARG A C 1
ATOM 782 O O . ARG A 1 99 ? -6.294 -1.525 7.711 1.00 74.19 99 ARG A O 1
ATOM 789 N N . PHE A 1 100 ? -8.232 -1.938 6.651 1.00 85.94 100 PHE A N 1
ATOM 790 C CA . PHE A 1 100 ? -7.680 -2.764 5.573 1.00 85.94 100 PHE A CA 1
ATOM 791 C C . PHE A 1 100 ? -8.080 -2.219 4.202 1.00 85.94 100 PHE A C 1
ATOM 793 O O . PHE A 1 100 ? -8.720 -2.894 3.394 1.00 85.94 100 PHE A O 1
ATOM 800 N N . LYS A 1 101 ? -7.707 -0.964 3.955 1.00 91.94 101 LYS A N 1
ATOM 801 C CA . LYS A 1 101 ? -7.905 -0.300 2.668 1.00 91.94 101 LYS A CA 1
ATOM 802 C C . LYS A 1 101 ? -6.580 0.041 2.015 1.00 91.94 101 LYS A C 1
ATOM 804 O O . LYS A 1 101 ? -5.609 0.377 2.693 1.00 91.94 101 LYS A O 1
ATOM 809 N N . CYS A 1 102 ? -6.555 -0.033 0.694 1.00 94.75 102 CYS A N 1
ATOM 810 C CA . CYS A 1 102 ? -5.411 0.341 -0.114 1.00 94.75 102 CYS A CA 1
ATOM 811 C C . CYS A 1 102 ? -5.279 1.864 -0.167 1.00 94.75 102 CYS A C 1
ATOM 813 O O . CYS A 1 102 ? -6.211 2.559 -0.555 1.00 94.75 102 CYS A O 1
ATOM 815 N N . LEU A 1 103 ? -4.094 2.395 0.142 1.00 93.38 103 LEU A N 1
ATOM 816 C CA . LEU A 1 103 ? -3.848 3.845 0.142 1.00 93.38 103 LEU A CA 1
ATOM 817 C C . LEU A 1 103 ? -3.847 4.491 -1.258 1.00 93.38 103 LEU A C 1
ATOM 819 O O . LEU A 1 103 ? -3.778 5.711 -1.359 1.00 93.38 103 LEU A O 1
ATOM 823 N N . ILE A 1 104 ? -3.906 3.693 -2.330 1.00 95.19 104 ILE A N 1
ATOM 824 C CA . ILE A 1 104 ? -3.879 4.180 -3.718 1.00 95.19 104 ILE A CA 1
ATOM 825 C C . ILE A 1 104 ? -5.296 4.287 -4.284 1.00 95.19 104 ILE A C 1
ATOM 827 O O . ILE A 1 104 ? -5.672 5.346 -4.774 1.00 95.19 104 ILE A O 1
ATOM 831 N N . CYS A 1 105 ? -6.089 3.211 -4.215 1.00 95.25 105 CYS A N 1
ATOM 832 C CA . CYS A 1 105 ? -7.480 3.225 -4.683 1.00 95.25 105 CYS A CA 1
ATOM 833 C C . CYS A 1 105 ? -8.492 3.615 -3.596 1.00 95.25 105 CYS A C 1
ATOM 835 O O . CYS A 1 105 ? -9.649 3.826 -3.917 1.00 95.25 105 CYS A O 1
ATOM 837 N N . MET A 1 106 ? -8.069 3.736 -2.332 1.00 93.31 106 MET A N 1
ATOM 838 C CA . MET A 1 106 ? -8.915 4.056 -1.167 1.00 93.31 106 MET A CA 1
ATOM 839 C C . MET A 1 106 ? -10.028 3.036 -0.866 1.00 93.31 106 MET A C 1
ATOM 841 O O . MET A 1 106 ? -10.838 3.257 0.032 1.00 93.31 106 MET A O 1
ATOM 845 N N . ASP A 1 107 ? -10.015 1.892 -1.545 1.00 92.31 107 ASP A N 1
ATOM 846 C CA . ASP A 1 107 ? -10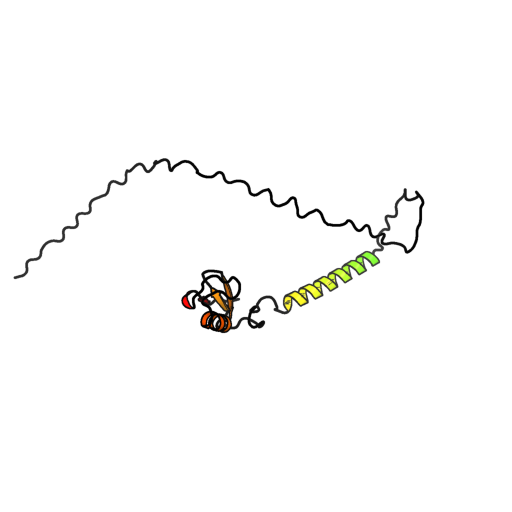.967 0.796 -1.377 1.00 92.31 107 ASP A CA 1
ATOM 847 C C . ASP A 1 107 ? -10.367 -0.371 -0.584 1.00 92.31 107 ASP A C 1
ATOM 849 O O . ASP A 1 107 ? -9.160 -0.432 -0.322 1.00 92.31 107 ASP A O 1
ATOM 853 N N . THR A 1 108 ? -11.216 -1.330 -0.211 1.00 91.69 108 THR A N 1
ATOM 854 C CA . THR A 1 108 ? -10.779 -2.623 0.331 1.00 91.69 108 THR A CA 1
ATOM 855 C C . THR A 1 108 ? -9.807 -3.307 -0.632 1.00 91.69 108 THR A C 1
ATOM 857 O O . THR A 1 108 ? -9.978 -3.254 -1.850 1.00 91.69 108 THR A O 1
ATOM 860 N N . TYR A 1 109 ? -8.781 -3.964 -0.090 1.00 94.69 109 TYR A N 1
ATOM 861 C CA . TYR A 1 109 ? -7.767 -4.627 -0.903 1.00 94.69 109 TYR A CA 1
ATOM 862 C C . TYR A 1 109 ? -8.357 -5.705 -1.822 1.00 94.69 109 TYR A C 1
ATOM 864 O O . TYR A 1 109 ? -8.882 -6.718 -1.363 1.00 94.69 109 TYR A O 1
ATOM 872 N N . THR A 1 110 ? -8.187 -5.524 -3.129 1.00 94.75 110 THR A N 1
ATOM 873 C CA . THR A 1 110 ? -8.434 -6.541 -4.153 1.00 94.75 110 THR A CA 1
ATOM 874 C C . THR A 1 110 ? -7.097 -7.152 -4.553 1.00 94.75 110 THR A C 1
ATOM 876 O O . THR A 1 110 ? -6.229 -6.478 -5.104 1.00 94.75 110 THR A O 1
ATOM 879 N N . THR A 1 111 ? -6.891 -8.426 -4.218 1.00 96.88 111 THR A N 1
ATOM 880 C CA . THR A 1 111 ? -5.598 -9.109 -4.396 1.00 96.88 111 THR A CA 1
ATOM 881 C C . THR A 1 111 ? -4.419 -8.295 -3.831 1.00 96.88 111 THR A C 1
ATOM 883 O O . THR A 1 111 ? -3.646 -7.690 -4.582 1.00 96.88 111 THR A O 1
ATOM 886 N N . PRO A 1 112 ? -4.266 -8.225 -2.502 1.00 96.94 112 PRO A N 1
ATOM 887 C CA . PRO A 1 112 ? -3.160 -7.490 -1.907 1.00 96.94 112 PRO A CA 1
ATOM 888 C C . PRO A 1 112 ? -1.817 -8.158 -2.229 1.00 96.94 112 PRO A C 1
ATOM 890 O O . PRO A 1 112 ? -1.620 -9.360 -2.022 1.00 96.94 112 PRO A O 1
ATOM 893 N N . LEU A 1 113 ? -0.879 -7.351 -2.721 1.00 97.75 113 LEU A N 1
ATOM 894 C CA . LEU A 1 113 ? 0.519 -7.716 -2.909 1.00 97.75 113 LEU A CA 1
ATOM 895 C C . LEU A 1 113 ? 1.397 -6.905 -1.961 1.00 97.75 113 LEU A C 1
ATOM 897 O O . LEU A 1 113 ? 1.160 -5.713 -1.744 1.00 97.75 113 LEU A O 1
ATOM 901 N N . THR A 1 114 ? 2.454 -7.543 -1.471 1.00 97.81 114 THR A N 1
ATOM 902 C CA . THR A 1 114 ? 3.540 -6.888 -0.744 1.00 97.81 114 THR A CA 1
ATOM 903 C C . THR A 1 114 ? 4.843 -6.962 -1.534 1.00 97.81 114 THR A C 1
ATOM 905 O O . THR A 1 114 ? 5.087 -7.952 -2.226 1.00 97.81 114 THR A O 1
ATOM 908 N N . SER A 1 115 ? 5.677 -5.926 -1.445 1.00 97.81 115 SER A N 1
ATOM 909 C CA . SER A 1 115 ? 7.044 -5.956 -1.979 1.00 97.81 115 SER A CA 1
ATOM 910 C C . SER A 1 115 ? 7.988 -6.590 -0.963 1.00 97.81 115 SER A C 1
ATOM 912 O O . SER A 1 115 ? 8.039 -6.137 0.179 1.00 97.81 115 SER A O 1
ATOM 914 N N . ILE A 1 116 ? 8.797 -7.567 -1.379 1.00 97.31 116 ILE A N 1
ATOM 915 C CA . ILE A 1 116 ? 9.819 -8.181 -0.509 1.00 97.31 116 ILE A CA 1
ATOM 916 C C . ILE A 1 116 ? 10.894 -7.185 -0.042 1.00 97.31 116 ILE A C 1
ATOM 918 O O . ILE A 1 116 ? 11.598 -7.455 0.925 1.00 97.31 116 ILE A O 1
ATOM 922 N N . GLN A 1 117 ? 11.021 -6.036 -0.715 1.00 97.12 117 GLN A N 1
ATOM 923 C CA . GLN A 1 117 ? 12.037 -5.028 -0.406 1.00 97.12 117 GLN A CA 1
ATOM 924 C C . GLN A 1 117 ? 11.597 -4.077 0.715 1.00 97.12 117 GLN A C 1
ATOM 926 O O . GLN A 1 117 ? 12.412 -3.650 1.528 1.00 97.12 117 GLN A O 1
ATOM 931 N N . CYS A 1 118 ? 10.314 -3.706 0.755 1.00 97.38 118 CYS A N 1
ATOM 932 C CA . CYS A 1 118 ? 9.818 -2.654 1.652 1.00 97.38 118 CYS A CA 1
ATOM 933 C C . CYS A 1 118 ? 8.531 -3.002 2.408 1.00 97.38 118 CYS A C 1
ATOM 935 O O . CYS A 1 118 ? 8.036 -2.166 3.156 1.00 97.38 118 CYS A O 1
ATOM 937 N N . TRP A 1 119 ? 7.968 -4.193 2.196 1.00 97.19 119 TRP A N 1
ATOM 938 C CA . TRP A 1 119 ? 6.797 -4.751 2.887 1.00 97.19 119 TRP A CA 1
ATOM 939 C C . TRP A 1 119 ? 5.479 -3.953 2.799 1.00 97.19 119 TRP A C 1
ATOM 941 O O . TRP A 1 119 ? 4.459 -4.390 3.328 1.00 97.19 119 TRP A O 1
ATOM 951 N N . HIS A 1 120 ? 5.448 -2.820 2.090 1.00 97.31 120 HIS A N 1
ATOM 952 C CA . HIS A 1 120 ? 4.221 -2.068 1.807 1.00 97.31 120 HIS A CA 1
ATOM 953 C C . HIS A 1 120 ? 3.204 -2.897 1.022 1.00 97.31 120 HIS A C 1
ATOM 955 O O . HIS A 1 120 ? 3.576 -3.669 0.136 1.00 97.31 120 HIS A O 1
ATOM 961 N N . VAL A 1 121 ? 1.920 -2.701 1.329 1.00 97.06 121 VAL A N 1
ATOM 962 C CA . VAL A 1 121 ? 0.809 -3.486 0.784 1.00 97.06 121 VAL A CA 1
ATOM 963 C C . VAL A 1 121 ? -0.101 -2.599 -0.057 1.00 97.06 121 VAL A C 1
ATOM 965 O O . VAL A 1 121 ? -0.611 -1.590 0.423 1.00 97.06 121 VAL A O 1
ATOM 968 N N . HIS A 1 122 ? -0.343 -3.009 -1.301 1.00 97.44 122 HIS A N 1
ATOM 969 C CA . HIS A 1 122 ? -1.310 -2.394 -2.217 1.00 97.44 122 HIS A CA 1
ATOM 970 C C . HIS A 1 122 ? -1.982 -3.471 -3.071 1.00 97.44 122 HIS A C 1
ATOM 972 O O . HIS A 1 122 ? -1.500 -4.601 -3.144 1.00 97.44 122 HIS A O 1
ATOM 978 N N . CYS A 1 123 ? -3.090 -3.136 -3.731 1.00 97.56 123 CYS A N 1
ATOM 979 C CA . CYS A 1 123 ? -3.732 -4.041 -4.687 1.00 97.56 123 CYS A CA 1
ATOM 980 C C . CYS A 1 123 ? -2.786 -4.372 -5.853 1.00 97.56 123 CYS A C 1
ATOM 982 O O . CYS A 1 123 ? -1.992 -3.520 -6.265 1.00 97.56 123 CYS A O 1
ATOM 984 N N . GLU A 1 124 ? -2.919 -5.569 -6.427 1.00 97.56 124 GLU A N 1
ATOM 985 C CA . GLU A 1 124 ? -2.182 -6.005 -7.624 1.00 97.56 124 GLU A CA 1
ATOM 986 C C . GLU A 1 124 ? -2.244 -4.962 -8.744 1.00 97.56 124 GLU A C 1
ATOM 988 O O . GLU A 1 124 ? -1.213 -4.547 -9.274 1.00 97.56 124 GLU A O 1
ATOM 993 N N . GLU A 1 125 ? -3.437 -4.443 -9.031 1.00 97.75 125 GLU A N 1
ATOM 994 C CA . GLU A 1 125 ? -3.621 -3.423 -10.062 1.00 97.75 125 GLU A CA 1
ATOM 995 C C . GLU A 1 125 ? -2.914 -2.100 -9.718 1.00 97.75 125 GLU A C 1
ATOM 997 O O . GLU A 1 125 ? -2.285 -1.480 -10.576 1.00 97.75 125 GLU A O 1
ATOM 1002 N N . CYS A 1 126 ? -2.961 -1.675 -8.453 1.00 97.81 126 CYS A N 1
ATOM 1003 C CA . CYS A 1 126 ? -2.314 -0.442 -8.001 1.00 97.81 126 CYS A CA 1
ATOM 1004 C C . CYS A 1 126 ? -0.782 -0.535 -8.104 1.00 97.81 126 CYS A C 1
ATOM 1006 O O . CYS A 1 126 ? -0.119 0.425 -8.517 1.00 97.81 126 CYS A O 1
ATOM 1008 N N . TRP A 1 127 ? -0.226 -1.706 -7.784 1.00 97.50 127 TRP A N 1
ATOM 1009 C CA . TRP A 1 127 ? 1.185 -2.009 -7.996 1.00 97.50 127 TRP A CA 1
ATOM 1010 C C . TRP A 1 127 ? 1.551 -1.976 -9.477 1.00 97.50 127 TRP A C 1
ATOM 1012 O O . TRP A 1 127 ? 2.455 -1.235 -9.859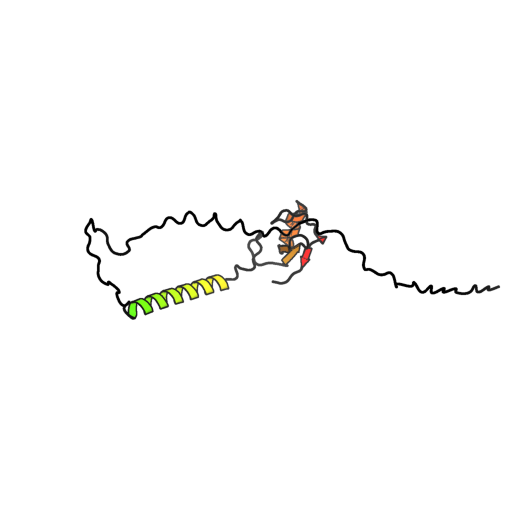 1.00 97.50 127 TRP A O 1
ATOM 1022 N N . LEU A 1 128 ? 0.840 -2.723 -10.326 1.00 96.50 128 LEU A N 1
ATOM 1023 C CA . LEU A 1 128 ? 1.153 -2.815 -11.755 1.00 96.50 128 LEU A CA 1
ATOM 1024 C C . LEU A 1 128 ? 1.025 -1.463 -12.467 1.00 96.50 128 LEU A C 1
ATOM 1026 O O . LEU A 1 128 ? 1.886 -1.116 -13.277 1.00 96.50 128 LEU A O 1
ATOM 1030 N N . ARG A 1 129 ? 0.019 -0.656 -12.107 1.00 96.94 129 ARG A N 1
ATOM 1031 C CA . ARG A 1 129 ? -0.155 0.708 -12.627 1.00 96.94 129 ARG A CA 1
ATOM 1032 C C . ARG A 1 129 ? 1.035 1.607 -12.284 1.00 96.94 129 ARG A C 1
ATOM 1034 O O . ARG A 1 129 ? 1.528 2.327 -13.149 1.00 96.94 129 ARG A O 1
ATOM 1041 N N . THR A 1 130 ? 1.532 1.535 -11.048 1.00 95.50 130 THR A N 1
ATOM 1042 C CA . THR A 1 130 ? 2.697 2.322 -10.604 1.00 95.50 130 THR A CA 1
ATOM 1043 C C . THR A 1 130 ? 3.984 1.828 -11.271 1.00 95.50 130 THR A C 1
ATOM 1045 O O . THR A 1 130 ? 4.727 2.619 -11.856 1.00 95.50 130 THR A O 1
ATOM 1048 N N . LEU A 1 131 ? 4.217 0.511 -11.249 1.00 96.12 131 LEU A N 1
ATOM 1049 C CA . LEU A 1 131 ? 5.418 -0.142 -11.780 1.00 96.12 131 LEU A CA 1
ATOM 1050 C C . LEU A 1 131 ? 5.518 -0.116 -13.310 1.00 96.12 131 LEU A C 1
ATOM 1052 O O . LEU A 1 131 ? 6.606 -0.332 -13.858 1.00 96.12 131 LEU A O 1
ATOM 1056 N N . GLY A 1 132 ? 4.406 0.137 -14.003 1.00 94.94 132 GLY A N 1
ATOM 1057 C CA . GLY A 1 132 ? 4.384 0.426 -15.434 1.00 94.94 132 GLY A CA 1
ATOM 1058 C C . GLY A 1 132 ? 5.065 1.754 -15.774 1.00 94.94 132 GLY A C 1
ATOM 1059 O O . GLY A 1 132 ? 5.730 1.843 -16.801 1.00 94.94 132 GLY A O 1
ATOM 1060 N N . ALA A 1 133 ? 4.967 2.754 -14.889 1.00 94.12 133 ALA A N 1
ATOM 1061 C CA . ALA A 1 133 ? 5.564 4.075 -15.087 1.00 94.12 133 ALA A CA 1
ATOM 1062 C C . ALA A 1 133 ? 6.934 4.230 -14.408 1.00 94.12 133 ALA A C 1
ATOM 1064 O O . ALA A 1 133 ? 7.860 4.794 -14.989 1.00 94.12 133 ALA A O 1
ATOM 1065 N N . LYS A 1 134 ? 7.075 3.754 -13.166 1.00 93.12 134 LYS A N 1
ATOM 1066 C CA . LYS A 1 134 ? 8.297 3.893 -12.359 1.00 93.12 134 LYS A CA 1
ATOM 1067 C C . LYS A 1 134 ? 8.545 2.601 -11.593 1.00 93.12 134 LYS A C 1
ATOM 1069 O O . LYS A 1 134 ? 7.661 2.133 -10.892 1.00 93.12 134 LYS A O 1
ATOM 1074 N N . LYS A 1 135 ? 9.753 2.037 -11.671 1.00 95.94 135 LYS A N 1
ATOM 1075 C CA . LYS A 1 135 ? 10.142 0.802 -10.954 1.00 95.94 135 LYS A CA 1
ATOM 1076 C C . LYS A 1 135 ? 10.420 1.043 -9.460 1.00 95.94 135 LYS A C 1
ATOM 1078 O O . LYS A 1 135 ? 11.452 0.629 -8.942 1.00 95.94 135 LYS A O 1
ATOM 1083 N N . LEU A 1 136 ? 9.533 1.778 -8.791 1.00 96.75 136 LEU A N 1
ATOM 1084 C CA . LEU A 1 136 ? 9.677 2.249 -7.413 1.00 96.75 136 LEU A CA 1
ATOM 1085 C C . LEU A 1 136 ? 8.383 1.974 -6.635 1.00 96.75 136 LEU A C 1
ATOM 1087 O O . LEU A 1 136 ? 7.286 2.052 -7.191 1.00 96.75 136 LEU A O 1
ATOM 1091 N N . CYS A 1 137 ? 8.508 1.679 -5.343 1.00 97.31 137 CYS A N 1
ATOM 1092 C CA . CYS A 1 137 ? 7.370 1.537 -4.442 1.00 97.31 137 CYS A CA 1
ATOM 1093 C C . CYS A 1 137 ? 6.581 2.861 -4.342 1.00 97.31 137 CYS A C 1
ATOM 1095 O O . CYS A 1 137 ? 7.189 3.896 -4.063 1.00 97.31 137 CYS A O 1
ATOM 1097 N N . PRO A 1 138 ? 5.242 2.848 -4.480 1.00 95.19 138 PRO A N 1
ATOM 1098 C CA . PRO A 1 138 ? 4.408 4.055 -4.411 1.00 95.19 138 PRO A CA 1
ATOM 1099 C C . PRO A 1 138 ? 4.422 4.766 -3.048 1.00 95.19 138 PRO A C 1
ATOM 1101 O O . PRO A 1 138 ? 4.019 5.923 -2.971 1.00 95.19 138 PRO A O 1
ATOM 1104 N N . GLN A 1 139 ? 4.878 4.102 -1.982 1.00 95.94 139 GLN A N 1
ATOM 1105 C CA . GLN A 1 139 ? 4.813 4.626 -0.616 1.00 95.94 139 GLN A CA 1
ATOM 1106 C C . GLN A 1 139 ? 6.168 5.120 -0.087 1.00 95.94 139 GLN A C 1
ATOM 1108 O O . GLN A 1 139 ? 6.231 6.161 0.560 1.00 95.94 139 GLN A O 1
ATOM 1113 N N . CYS A 1 140 ? 7.264 4.412 -0.382 1.00 97.31 140 CYS A N 1
ATOM 1114 C CA . CYS A 1 140 ? 8.608 4.760 0.108 1.00 97.31 140 CYS A CA 1
ATOM 1115 C C . CYS A 1 140 ? 9.660 4.945 -0.987 1.00 97.31 140 CYS A C 1
ATOM 1117 O O . CYS A 1 140 ? 10.816 5.220 -0.678 1.00 97.31 140 CYS A O 1
ATOM 1119 N N . ASN A 1 141 ? 9.283 4.786 -2.258 1.00 96.69 141 ASN A N 1
ATOM 1120 C CA . ASN A 1 141 ? 10.161 4.981 -3.408 1.00 96.69 141 ASN A CA 1
ATOM 1121 C C . ASN A 1 141 ? 11.392 4.046 -3.458 1.00 96.69 141 ASN A C 1
ATOM 1123 O O . ASN A 1 141 ? 12.325 4.297 -4.215 1.00 96.69 141 ASN A O 1
ATOM 1127 N N . THR A 1 142 ? 11.401 2.956 -2.682 1.00 97.69 142 THR A N 1
ATOM 1128 C CA . THR A 1 142 ? 12.395 1.876 -2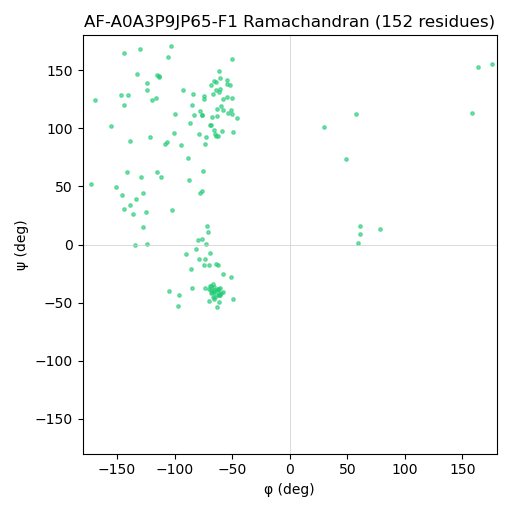.801 1.00 97.69 142 THR A CA 1
ATOM 1129 C C . THR A 1 142 ? 12.255 1.199 -4.161 1.00 97.69 142 THR A C 1
ATOM 1131 O O . THR A 1 142 ? 11.133 0.975 -4.617 1.00 97.69 142 THR A O 1
ATOM 1134 N N . ILE A 1 143 ? 13.372 0.851 -4.806 1.00 97.12 143 ILE A N 1
ATOM 1135 C CA . ILE A 1 143 ? 13.364 0.110 -6.075 1.00 97.12 143 ILE A CA 1
ATOM 1136 C C . ILE A 1 143 ? 12.540 -1.168 -5.906 1.00 97.12 143 ILE A C 1
ATOM 1138 O O . ILE A 1 143 ? 12.719 -1.918 -4.951 1.00 97.12 143 ILE A O 1
ATOM 1142 N N . THR A 1 144 ? 11.570 -1.377 -6.789 1.00 97.56 144 THR A N 1
ATOM 1143 C CA . THR A 1 144 ? 10.672 -2.533 -6.746 1.00 97.56 144 THR A CA 1
ATOM 1144 C C . THR A 1 144 ? 10.307 -2.916 -8.172 1.00 97.56 144 THR A C 1
ATOM 1146 O O . THR A 1 144 ? 9.887 -2.079 -8.972 1.00 97.56 144 THR A O 1
ATOM 1149 N N . SER A 1 145 ? 10.475 -4.190 -8.498 1.00 96.00 145 SER A N 1
ATOM 1150 C CA . SER A 1 145 ? 10.064 -4.787 -9.763 1.00 96.00 145 SER A CA 1
ATOM 1151 C C . SER A 1 145 ? 8.816 -5.660 -9.570 1.00 96.00 145 SER A C 1
ATOM 1153 O O . SER A 1 145 ? 8.519 -6.075 -8.451 1.00 96.00 145 SER A O 1
ATOM 1155 N N . PRO A 1 146 ? 8.069 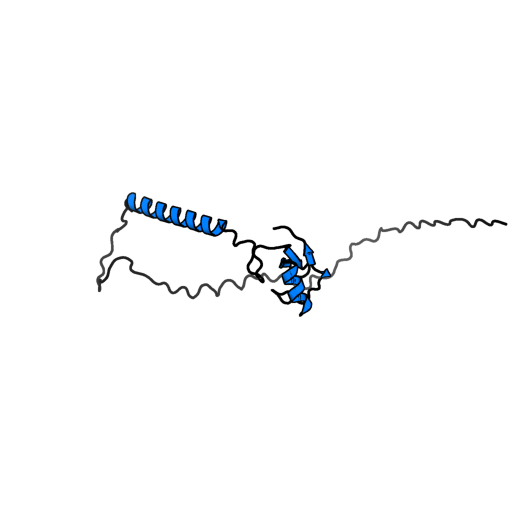-5.992 -10.639 1.00 95.19 146 PRO A N 1
ATOM 1156 C CA . PRO A 1 146 ? 6.934 -6.911 -10.531 1.00 95.19 146 PRO A CA 1
ATOM 1157 C C . PRO A 1 146 ? 7.307 -8.300 -9.979 1.00 95.19 146 PRO A C 1
ATOM 1159 O O . PRO A 1 146 ? 6.460 -8.956 -9.384 1.00 95.19 146 PRO A O 1
ATOM 1162 N N . GLY A 1 147 ? 8.564 -8.738 -10.140 1.00 96.69 147 GLY A N 1
ATOM 1163 C CA . GLY A 1 147 ? 9.062 -10.002 -9.582 1.00 96.69 147 GLY A CA 1
ATOM 1164 C C . GLY A 1 147 ? 9.302 -9.970 -8.067 1.00 96.69 147 GLY A C 1
ATOM 1165 O O . GLY A 1 147 ? 9.352 -11.023 -7.436 1.00 96.69 147 GLY A O 1
ATOM 1166 N N . ASP A 1 148 ? 9.395 -8.775 -7.476 1.00 96.94 148 ASP A N 1
ATOM 1167 C CA . ASP A 1 148 ? 9.541 -8.573 -6.029 1.00 96.94 148 ASP A CA 1
ATOM 1168 C C . ASP A 1 148 ? 8.198 -8.664 -5.282 1.00 96.94 148 ASP A C 1
ATOM 1170 O O . ASP A 1 148 ? 8.166 -8.564 -4.055 1.00 96.94 148 ASP A O 1
ATOM 1174 N N . LEU A 1 149 ? 7.077 -8.824 -5.996 1.00 97.56 149 LEU A N 1
ATOM 1175 C CA . LEU A 1 149 ? 5.742 -8.813 -5.406 1.00 97.56 149 LEU A CA 1
ATOM 1176 C C . LEU A 1 149 ? 5.262 -10.218 -5.030 1.00 97.56 149 LEU A C 1
ATOM 1178 O O . LEU A 1 149 ? 5.317 -11.156 -5.827 1.00 97.56 149 LEU A O 1
ATOM 1182 N N . ARG A 1 150 ? 4.731 -10.356 -3.812 1.00 98.00 150 ARG A N 1
ATOM 1183 C CA . ARG A 1 150 ? 4.145 -11.601 -3.293 1.00 98.00 150 ARG A CA 1
ATOM 1184 C C . ARG A 1 150 ? 2.707 -11.372 -2.843 1.00 98.00 150 ARG A C 1
ATOM 1186 O O . ARG A 1 150 ? 2.406 -10.352 -2.227 1.00 98.00 150 ARG A O 1
ATOM 1193 N N . ARG A 1 151 ? 1.825 -12.332 -3.147 1.00 97.50 151 ARG A N 1
ATOM 1194 C CA . ARG A 1 151 ? 0.435 -12.339 -2.666 1.00 97.50 151 ARG A CA 1
ATOM 1195 C C . ARG A 1 151 ? 0.400 -12.580 -1.161 1.00 97.50 151 ARG A C 1
ATOM 1197 O O . ARG A 1 151 ? 1.121 -13.441 -0.662 1.00 97.50 151 ARG A O 1
ATOM 1204 N N . VAL A 1 152 ? -0.450 -11.825 -0.475 1.00 95.56 152 VAL A N 1
ATOM 1205 C CA . VAL A 1 152 ? -0.716 -11.944 0.966 1.00 95.56 152 VAL A CA 1
ATOM 1206 C C . VAL A 1 152 ? -2.225 -12.000 1.217 1.00 95.56 152 VAL A C 1
ATOM 1208 O O . VAL A 1 152 ? -3.013 -11.734 0.311 1.00 95.56 152 VAL A O 1
ATOM 1211 N N . PHE A 1 153 ? -2.629 -12.348 2.438 1.00 92.06 153 PHE A N 1
ATOM 1212 C CA . PHE A 1 153 ? -4.026 -12.369 2.882 1.00 92.06 153 PHE A CA 1
ATOM 1213 C C . PHE A 1 153 ? -4.154 -11.475 4.125 1.00 92.06 153 PHE A C 1
ATOM 1215 O O . PHE A 1 153 ? -3.298 -11.559 5.007 1.00 92.06 153 PHE A O 1
ATOM 1222 N N . LEU A 1 154 ? -5.165 -10.597 4.159 1.00 84.81 154 LEU A N 1
ATOM 1223 C CA . LEU A 1 154 ? -5.446 -9.651 5.252 1.00 84.81 154 LEU A CA 1
ATOM 1224 C C . LEU A 1 154 ? -6.840 -9.882 5.834 1.00 84.81 154 LEU A C 1
ATOM 1226 O O . LEU A 1 154 ? -7.720 -10.316 5.056 1.00 84.81 154 LEU A O 1
#

Organism: Oryzias latipes (NCBI:txid8090)

Secondary structure (DSSP, 8-state):
-----------------------PPP-SS-------SSSSSSS--------TT-S---------S----PPPHHHHHHHHHHHHHHHHHHHHHHHTSTTSB-TTT-SBPSSEEEETTT--EEEHHHHHHHHHH-SB-TTT--B--GGGEEE---

Radius of gyration: 34.9 Å; Cα contacts (8 Å, |Δi|>4): 96; chains: 1; bounding box: 68×95×80 Å

Nearest PDB structures (foldseek):
  2y43-assembly1_B  TM=8.921E-01  e=2.954E-05  Homo sapiens
  8ro0-assembly1_r  TM=8.663E-01  e=7.048E-03  Caenorhabditis elegans
  8i0v-assembly1_q  TM=8.934E-01  e=1.315E-02  Homo sapiens
  8ch6-assembly1_v  TM=8.376E-01  e=1.145E-02  Homo sapiens
  2qiz-assembly1_A  TM=6.500E-01  e=2.289E-02  Saccharomyces cerevisiae

Sequence (154 aa):
RTTSKEFRDSDVDLDVDGDDTLEYGKVQYPLQEKHKQEKRRKQNMVSFNVCLTHTACFSLPVCASVCVSRPSEDSTLTTLDALKARIRDLEKQLSKGDRFKCLICMDTYTTPLTSIQCWHVHCEECWLRTLGAKKLCPQCNTITSPGDLRRVFL

Solvent-accessible surface area (backbone atoms only — not comparable to full-atom values): 10673 Å² total; per-residue (Å²): 137,88,77,89,76,82,87,81,86,78,85,73,85,76,84,82,77,69,80,77,80,67,80,74,74,78,84,90,69,82,86,74,78,88,81,81,85,84,85,84,86,84,84,78,78,79,82,75,84,74,78,90,81,72,98,77,83,85,86,78,100,77,84,90,71,87,84,79,70,76,73,51,71,65,58,54,49,53,50,50,51,52,50,54,50,52,50,54,52,51,54,52,59,64,68,68,60,78,85,57,49,15,87,82,81,71,39,68,58,56,65,34,25,26,33,79,82,74,64,55,67,34,22,48,66,60,48,51,60,42,46,72,79,39,57,34,38,95,86,79,59,47,76,40,54,84,86,43,51,42,83,61,86,134

pLDDT: mean 73.95, std 20.66, range [38.38, 98.0]

Mean predicted aligned error: 20.83 Å

InterPro domains:
  IPR001841 Zinc finger, RING-type [PF13923] (101-140)
  IPR001841 Zinc finger, RING-type [PS50089] (102-141)
  IPR013083 Zinc finger, RING/FYVE/PHD-type [G3DSA:3.30.40.10] (83-154)
  IPR052443 E3 ubiquitin-protein ligase RNF220-like [PTHR13459] (65-154)

Foldseek 3Di:
DDDDDDDDDDPDDDPPPPPPPPPDDDDPDDPPPPPPPPPPPPPDPPPPPDPPDDDDDPDDPDDPDDPPPPQDPVNVVVVVVVVVVVVVVVVVVVPPPQPAAAPQVSHHADQWKAFQVPRDIHHPVSVCVVCVPPQADPPPRHRHHPVRIDTDDD